Protein AF-A0A2E1U3U9-F1 (afdb_monomer_lite)

Sequence (59 aa):
MTTHPTGRNTKNVGINMKLDMAEELERRANSMQLSMGAYCKIILCEWIRSGKKLRLEEK

pLDDT: mean 80.01, std 14.52, range [41.0, 94.19]

Radius of gyration: 12.53 Å; chains: 1; bounding box: 29×25×32 Å

Secondary structure (DSSP, 8-state):
--PPPSSTTPPP------HHHHHHHHHHHHHTT--HHHHHHHHHHHHHHH-S-------

Foldseek 3Di:
DDDDAPDDPDDDDDDDDDPVVVVVLCVVCVVVVHDSVVSVVVQVVCCVVVVDDDDPDDD

Structure (mmCIF, N/CA/C/O backbone):
data_AF-A0A2E1U3U9-F1
#
_entry.id   AF-A0A2E1U3U9-F1
#
loop_
_atom_site.group_PDB
_atom_site.id
_atom_site.type_symbol
_atom_site.label_atom_id
_atom_site.label_alt_id
_atom_site.label_comp_id
_atom_site.label_asym_id
_atom_site.label_entity_id
_atom_site.label_seq_id
_atom_site.pdbx_PDB_ins_code
_atom_site.Cartn_x
_atom_site.Cartn_y
_atom_site.Cartn_z
_atom_site.occupancy
_atom_site.B_iso_or_equiv
_atom_site.auth_seq_id
_atom_site.auth_comp_id
_atom_site.auth_asym_id
_atom_site.auth_atom_id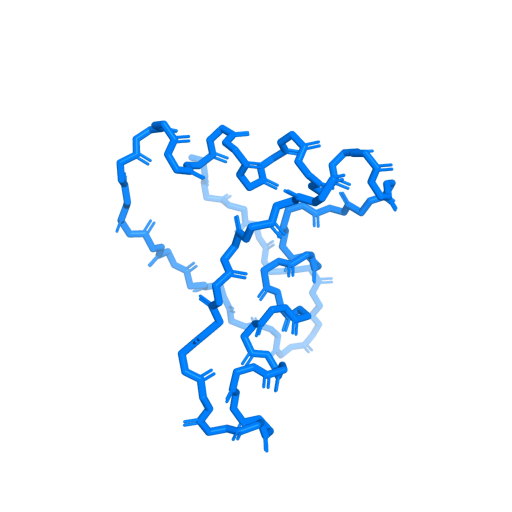
_atom_site.pdbx_PDB_model_num
ATOM 1 N N . MET A 1 1 ? -3.086 -2.066 -18.367 1.00 44.16 1 MET A N 1
ATOM 2 C CA . MET A 1 1 ? -1.689 -2.018 -18.851 1.00 44.16 1 MET A CA 1
ATOM 3 C C . MET A 1 1 ? -0.856 -2.980 -18.026 1.00 44.16 1 MET A C 1
ATOM 5 O O . MET A 1 1 ? -0.892 -2.887 -16.806 1.00 44.16 1 MET A O 1
ATOM 9 N N . THR A 1 2 ? -0.161 -3.923 -18.658 1.00 41.00 2 THR A N 1
ATOM 10 C CA . THR A 1 2 ? 0.734 -4.857 -17.962 1.00 41.00 2 THR A CA 1
ATOM 11 C C . THR A 1 2 ? 2.042 -4.126 -17.680 1.00 41.00 2 THR A C 1
ATOM 13 O O . THR A 1 2 ? 2.823 -3.875 -18.592 1.00 41.00 2 THR A O 1
ATOM 16 N N . THR A 1 3 ? 2.260 -3.699 -16.440 1.00 58.47 3 THR A N 1
ATOM 17 C CA . THR A 1 3 ? 3.541 -3.118 -16.029 1.00 58.47 3 THR A CA 1
ATOM 18 C C . THR A 1 3 ? 4.539 -4.251 -15.801 1.00 58.47 3 THR A C 1
ATOM 20 O O . THR A 1 3 ? 4.171 -5.310 -15.292 1.00 58.47 3 THR A O 1
ATOM 23 N N . HIS A 1 4 ? 5.794 -4.076 -16.217 1.00 55.47 4 HIS A N 1
ATOM 24 C CA . HIS A 1 4 ? 6.867 -5.013 -15.881 1.00 55.47 4 HIS A CA 1
ATOM 25 C C . HIS A 1 4 ? 7.256 -4.852 -14.401 1.00 55.47 4 HIS A C 1
ATOM 27 O O . HIS A 1 4 ? 7.121 -3.752 -13.857 1.00 55.47 4 HIS A O 1
ATOM 33 N N . PRO A 1 5 ? 7.705 -5.916 -13.713 1.00 56.94 5 PRO A N 1
ATOM 34 C CA . PRO A 1 5 ? 8.105 -5.811 -12.316 1.00 56.94 5 PRO A CA 1
ATOM 35 C C . PRO A 1 5 ? 9.299 -4.865 -12.172 1.00 56.94 5 PRO A C 1
ATOM 37 O O . PRO A 1 5 ? 10.299 -4.996 -12.872 1.00 56.94 5 PRO A O 1
ATOM 40 N N . THR A 1 6 ? 9.205 -3.908 -11.253 1.00 63.81 6 THR A N 1
ATOM 41 C CA . THR A 1 6 ? 10.199 -2.839 -11.053 1.00 63.81 6 THR A CA 1
ATOM 42 C C . THR A 1 6 ? 11.502 -3.294 -10.376 1.00 63.81 6 THR A C 1
ATOM 44 O O . THR A 1 6 ? 12.374 -2.466 -10.133 1.00 63.81 6 THR A O 1
ATOM 47 N N . GLY A 1 7 ? 11.684 -4.587 -10.071 1.00 62.00 7 GLY A N 1
ATOM 48 C CA . GLY A 1 7 ? 12.881 -5.091 -9.390 1.00 62.00 7 GLY A CA 1
ATOM 49 C C . GLY A 1 7 ? 13.157 -6.581 -9.610 1.00 62.00 7 GLY A C 1
ATOM 50 O O . GLY A 1 7 ? 12.263 -7.373 -9.903 1.00 62.00 7 GLY A O 1
ATOM 51 N N . ARG A 1 8 ? 14.423 -6.988 -9.449 1.00 60.66 8 ARG A N 1
ATOM 52 C CA . ARG A 1 8 ? 14.833 -8.400 -9.524 1.00 60.66 8 ARG A CA 1
ATOM 53 C C . ARG A 1 8 ? 14.097 -9.175 -8.414 1.00 60.66 8 ARG A C 1
ATOM 55 O O . ARG A 1 8 ? 14.180 -8.789 -7.253 1.00 60.66 8 ARG A O 1
ATOM 62 N N . ASN A 1 9 ? 13.368 -10.234 -8.776 1.00 72.19 9 ASN A N 1
ATOM 63 C CA . ASN A 1 9 ? 12.485 -11.033 -7.903 1.00 72.19 9 ASN A CA 1
ATOM 64 C C . ASN A 1 9 ? 11.191 -10.355 -7.401 1.00 72.19 9 ASN A C 1
ATOM 66 O O . ASN A 1 9 ? 10.578 -10.861 -6.459 1.00 72.19 9 ASN A O 1
ATOM 70 N N . THR A 1 10 ? 10.717 -9.263 -8.012 1.00 74.62 10 THR A N 1
ATOM 71 C CA . THR A 1 10 ? 9.372 -8.749 -7.701 1.00 74.62 10 THR A CA 1
ATOM 72 C C . THR A 1 10 ? 8.304 -9.450 -8.544 1.00 74.62 10 THR A C 1
ATOM 74 O O . THR A 1 10 ? 8.482 -9.698 -9.735 1.00 74.62 10 THR A O 1
ATOM 77 N N . LYS A 1 11 ? 7.182 -9.814 -7.911 1.00 80.19 11 LYS A N 1
ATOM 78 C CA . LYS A 1 11 ? 5.995 -10.344 -8.593 1.00 80.19 11 LYS A CA 1
ATOM 79 C C . LYS A 1 11 ? 4.946 -9.246 -8.666 1.00 80.19 11 LYS A C 1
ATOM 81 O O . LYS A 1 11 ? 4.663 -8.604 -7.656 1.00 80.19 11 LYS A O 1
ATOM 86 N N . ASN A 1 12 ? 4.354 -9.068 -9.840 1.00 80.62 12 ASN A N 1
ATOM 87 C CA . ASN A 1 12 ? 3.236 -8.152 -10.004 1.00 80.62 12 ASN A CA 1
ATOM 88 C C . ASN A 1 12 ? 1.942 -8.862 -9.620 1.00 80.62 12 ASN A C 1
ATOM 90 O O . ASN A 1 12 ? 1.686 -9.983 -10.059 1.00 80.62 12 ASN A O 1
ATOM 94 N N . VAL A 1 13 ? 1.142 -8.203 -8.788 1.00 80.44 13 VAL A N 1
ATOM 95 C CA . VAL A 1 13 ? -0.165 -8.692 -8.350 1.00 80.44 13 VAL A CA 1
ATOM 96 C C . VAL A 1 13 ? -1.211 -7.731 -8.891 1.00 80.44 13 VAL A C 1
ATOM 98 O O . VAL A 1 13 ? -1.210 -6.552 -8.545 1.00 80.44 13 VAL A O 1
ATOM 101 N N . GLY A 1 14 ? -2.083 -8.235 -9.761 1.00 82.75 14 GLY A N 1
ATOM 102 C CA . GLY A 1 14 ? -3.275 -7.510 -10.182 1.00 82.75 14 GLY A CA 1
ATOM 103 C C . GLY A 1 14 ? -4.361 -7.658 -9.124 1.00 82.75 14 GLY A C 1
ATOM 104 O O . GLY A 1 14 ? -4.647 -8.770 -8.687 1.00 82.75 14 GLY A O 1
ATOM 105 N N . ILE A 1 15 ? -4.961 -6.545 -8.715 1.00 82.25 15 ILE A N 1
ATOM 106 C CA . ILE A 1 15 ? -6.072 -6.526 -7.764 1.00 82.25 15 ILE A CA 1
ATOM 107 C C . ILE A 1 15 ? -7.269 -5.929 -8.489 1.00 82.25 15 ILE A C 1
ATOM 109 O O . ILE A 1 15 ? -7.183 -4.816 -9.004 1.00 82.25 15 ILE A O 1
ATOM 113 N N . ASN A 1 16 ? -8.375 -6.670 -8.536 1.00 88.12 16 ASN A N 1
ATOM 114 C CA . ASN A 1 16 ? -9.630 -6.124 -9.030 1.00 88.12 16 ASN A CA 1
ATOM 115 C C . ASN A 1 16 ? -10.308 -5.329 -7.907 1.00 88.12 16 ASN A C 1
ATOM 117 O O . ASN A 1 16 ? -10.520 -5.859 -6.815 1.00 88.12 16 ASN A O 1
ATOM 121 N N . MET A 1 17 ? -10.631 -4.067 -8.165 1.00 87.94 17 MET A N 1
ATOM 122 C CA . MET A 1 17 ? -11.300 -3.182 -7.215 1.00 87.94 17 MET A CA 1
ATOM 123 C C . MET A 1 17 ? -12.193 -2.192 -7.956 1.00 87.94 17 MET A C 1
ATOM 125 O O . MET A 1 17 ? -12.084 -2.027 -9.170 1.00 87.94 17 MET A O 1
ATOM 129 N N . LYS A 1 18 ? -13.090 -1.537 -7.219 1.00 93.56 18 LYS A N 1
ATOM 130 C CA . LYS A 1 18 ? -13.907 -0.460 -7.775 1.00 93.56 18 LYS A CA 1
ATOM 131 C C . LYS A 1 18 ? -13.032 0.748 -8.139 1.00 93.56 18 LYS A C 1
ATOM 133 O O . LYS A 1 18 ? -12.009 0.985 -7.497 1.00 93.56 18 LYS A O 1
ATOM 138 N N . LEU A 1 19 ? -13.449 1.488 -9.167 1.00 91.06 19 LEU A N 1
ATOM 139 C CA . LEU A 1 19 ? -12.703 2.633 -9.698 1.00 91.06 19 LEU A CA 1
ATOM 140 C C . LEU A 1 19 ? -12.523 3.743 -8.653 1.00 91.06 19 LEU A C 1
ATOM 142 O O . LEU A 1 19 ? -11.416 4.234 -8.484 1.00 91.06 19 LEU A O 1
ATOM 146 N N . ASP A 1 20 ? -13.578 4.051 -7.900 1.00 92.31 20 ASP A N 1
ATOM 147 C CA . ASP A 1 20 ? -13.574 5.040 -6.814 1.00 92.31 20 ASP A CA 1
ATOM 148 C C . ASP A 1 20 ? -12.483 4.767 -5.761 1.00 92.31 20 ASP A C 1
ATOM 150 O O . ASP A 1 20 ? -11.769 5.669 -5.330 1.00 92.31 20 ASP A O 1
ATOM 154 N N . MET A 1 21 ? -12.298 3.502 -5.380 1.00 90.00 21 MET A N 1
ATOM 155 C CA . MET A 1 21 ? -11.229 3.097 -4.468 1.00 90.00 21 MET A CA 1
ATOM 156 C C . MET A 1 21 ? -9.844 3.232 -5.102 1.00 90.00 21 MET A C 1
ATOM 158 O O . MET A 1 21 ? -8.897 3.596 -4.407 1.00 90.00 21 MET A O 1
ATOM 162 N N . ALA A 1 22 ? -9.705 2.930 -6.395 1.00 90.38 22 ALA A N 1
ATOM 163 C CA . ALA A 1 22 ? -8.432 3.073 -7.093 1.00 90.38 22 ALA A CA 1
ATOM 164 C C . ALA A 1 22 ? -8.012 4.549 -7.194 1.00 90.38 22 ALA A C 1
ATOM 166 O O . ALA A 1 22 ? -6.865 4.873 -6.891 1.00 90.38 22 ALA A O 1
ATOM 167 N N . GLU A 1 23 ? -8.948 5.435 -7.535 1.00 92.56 23 GLU A N 1
ATOM 168 C CA . GLU A 1 23 ? -8.729 6.884 -7.603 1.00 92.56 23 GLU A CA 1
ATOM 169 C C . GLU A 1 23 ? -8.356 7.464 -6.237 1.00 92.56 23 GLU A C 1
ATOM 171 O O . GLU A 1 23 ? -7.429 8.265 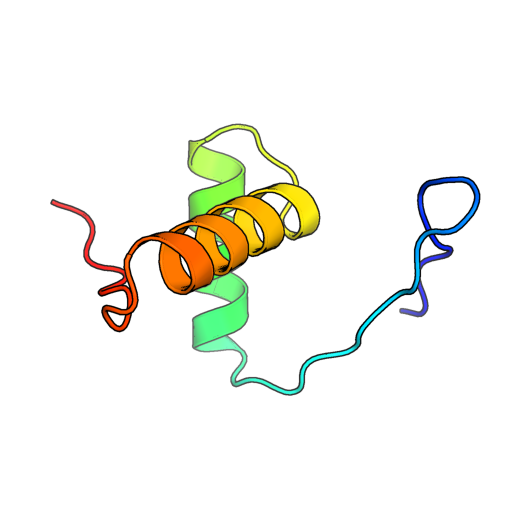-6.132 1.00 92.56 23 GLU A O 1
ATOM 176 N N . GLU A 1 24 ? -9.012 7.018 -5.164 1.00 91.31 24 GLU A N 1
ATOM 177 C CA . GLU A 1 24 ? -8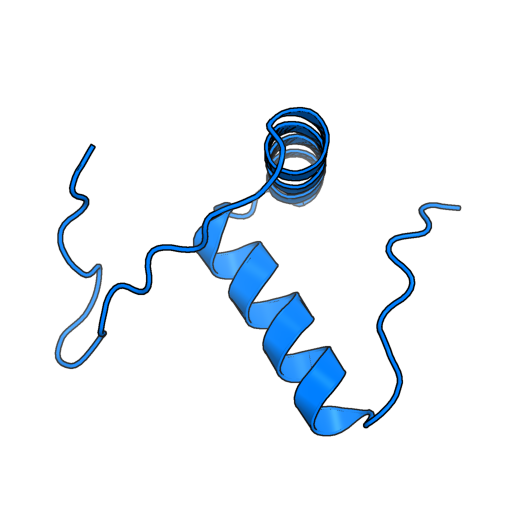.680 7.469 -3.813 1.00 91.31 24 GLU A CA 1
ATOM 178 C C . GLU A 1 24 ? -7.274 7.022 -3.380 1.00 91.31 24 GLU A C 1
ATOM 180 O O . GLU A 1 24 ? -6.517 7.802 -2.796 1.00 91.31 24 GLU A O 1
ATOM 185 N N . LEU A 1 25 ? -6.881 5.784 -3.701 1.00 90.25 25 LEU A N 1
ATOM 186 C CA . LEU A 1 25 ? -5.520 5.298 -3.455 1.00 90.25 25 LEU A CA 1
ATOM 187 C C . LEU A 1 25 ? -4.478 6.103 -4.244 1.00 90.25 25 LEU A C 1
ATOM 189 O O . LEU A 1 25 ? -3.414 6.412 -3.707 1.00 90.25 25 LEU A O 1
ATOM 193 N N . GLU A 1 26 ? -4.771 6.451 -5.496 1.00 91.25 26 GLU A N 1
ATOM 194 C CA . GLU A 1 26 ? -3.897 7.272 -6.335 1.00 91.25 26 GLU A CA 1
ATOM 195 C C . GLU A 1 26 ? -3.787 8.709 -5.809 1.00 91.25 26 GLU A C 1
ATOM 197 O O . GLU A 1 26 ? -2.677 9.225 -5.665 1.00 91.25 26 GLU A O 1
ATOM 202 N N . ARG A 1 27 ? -4.909 9.334 -5.430 1.00 94.19 27 ARG A N 1
ATOM 203 C CA . ARG A 1 27 ? -4.948 10.682 -4.843 1.00 94.19 27 ARG A CA 1
ATOM 204 C C . ARG A 1 27 ? -4.066 10.777 -3.598 1.00 94.19 27 ARG A C 1
ATOM 206 O O . ARG A 1 27 ? -3.290 11.723 -3.471 1.00 94.19 27 ARG A O 1
ATOM 213 N N . ARG A 1 28 ? -4.151 9.792 -2.699 1.00 90.31 28 ARG A N 1
ATOM 214 C CA . ARG A 1 28 ? -3.345 9.752 -1.467 1.00 90.31 28 ARG A CA 1
ATOM 215 C C . ARG A 1 28 ? -1.884 9.419 -1.713 1.00 90.31 28 ARG A C 1
ATOM 217 O O . ARG A 1 28 ? -1.004 10.004 -1.089 1.00 90.31 28 ARG A O 1
ATOM 224 N N . ALA A 1 29 ? -1.602 8.500 -2.634 1.00 92.50 29 ALA A N 1
ATOM 225 C CA . ALA A 1 29 ? -0.227 8.237 -3.034 1.00 92.50 29 ALA A CA 1
ATOM 226 C C . ALA A 1 29 ? 0.425 9.527 -3.561 1.00 92.50 29 ALA A C 1
ATOM 228 O O . ALA A 1 29 ? 1.513 9.892 -3.115 1.00 92.50 29 ALA A O 1
ATOM 229 N N . ASN A 1 30 ? -0.292 10.272 -4.408 1.00 93.31 30 ASN A N 1
ATOM 230 C CA . ASN A 1 30 ? 0.162 11.547 -4.955 1.00 93.31 30 ASN A CA 1
ATOM 231 C C . ASN A 1 30 ? 0.336 12.632 -3.881 1.00 93.31 30 ASN A C 1
ATOM 233 O O . ASN A 1 30 ? 1.341 13.342 -3.913 1.00 93.31 30 ASN A O 1
ATOM 237 N N . SER A 1 31 ? -0.574 12.746 -2.904 1.00 93.44 31 SER A N 1
ATOM 238 C CA . SER A 1 31 ? -0.434 13.723 -1.807 1.00 93.44 31 SER A CA 1
ATOM 239 C C . SER A 1 31 ? 0.806 13.467 -0.941 1.00 93.44 31 SER A C 1
ATOM 241 O O . SER A 1 31 ? 1.394 14.406 -0.408 1.00 93.44 31 SER A O 1
ATOM 243 N N . MET A 1 32 ? 1.252 12.210 -0.862 1.00 89.62 32 MET A N 1
ATOM 244 C CA . MET A 1 32 ? 2.466 11.789 -0.158 1.00 89.62 32 MET A CA 1
ATOM 245 C C . MET A 1 32 ? 3.713 11.721 -1.055 1.00 89.62 32 MET A C 1
ATOM 247 O O . MET A 1 32 ? 4.765 11.292 -0.586 1.00 89.62 32 MET A O 1
ATOM 251 N N . GLN A 1 33 ? 3.617 12.123 -2.330 1.00 91.69 33 GLN A N 1
ATOM 252 C CA . GLN A 1 33 ? 4.690 12.006 -3.331 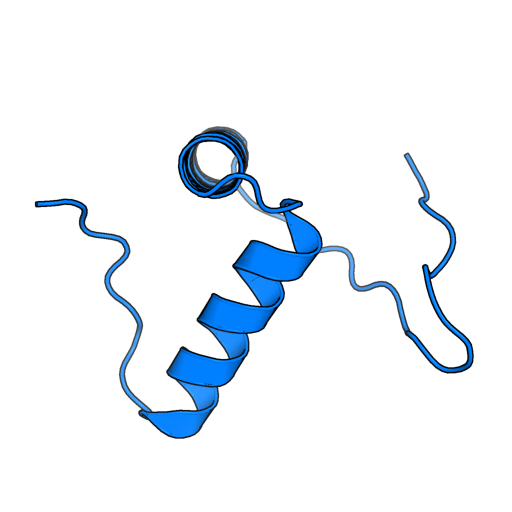1.00 91.69 33 GLN A CA 1
ATOM 253 C C . GLN A 1 33 ? 5.213 10.565 -3.505 1.00 91.69 33 GLN A C 1
ATOM 255 O O . GLN A 1 33 ? 6.396 10.327 -3.756 1.00 91.69 33 GLN A O 1
ATOM 260 N N . LEU A 1 34 ? 4.326 9.580 -3.367 1.00 89.50 34 LEU A N 1
ATOM 261 C CA . LEU A 1 34 ? 4.615 8.158 -3.523 1.00 89.50 34 LEU A CA 1
ATOM 262 C C . LEU A 1 34 ? 3.995 7.618 -4.811 1.00 89.50 34 LEU A C 1
ATOM 264 O O . LEU A 1 34 ? 2.948 8.071 -5.263 1.00 89.50 34 LEU A O 1
ATOM 268 N N . SER A 1 35 ? 4.594 6.563 -5.369 1.00 90.19 35 SER A N 1
ATOM 269 C CA . SER A 1 35 ? 3.897 5.770 -6.383 1.00 90.19 35 SER A CA 1
ATOM 270 C C . SER A 1 35 ? 2.763 4.968 -5.740 1.00 90.19 35 SER A C 1
ATOM 272 O O . SER A 1 35 ? 2.890 4.501 -4.603 1.00 90.19 35 SER A O 1
ATOM 274 N N . MET A 1 36 ? 1.682 4.728 -6.487 1.00 88.38 36 MET A N 1
ATOM 275 C CA . MET A 1 36 ? 0.548 3.922 -6.015 1.00 88.38 36 MET A CA 1
ATOM 276 C C . MET A 1 36 ? 0.996 2.542 -5.498 1.00 88.38 36 MET A C 1
ATOM 278 O O . MET A 1 36 ? 0.549 2.086 -4.450 1.00 88.38 36 MET A O 1
ATOM 282 N N . GLY A 1 37 ? 1.951 1.897 -6.179 1.00 87.69 37 GLY A N 1
A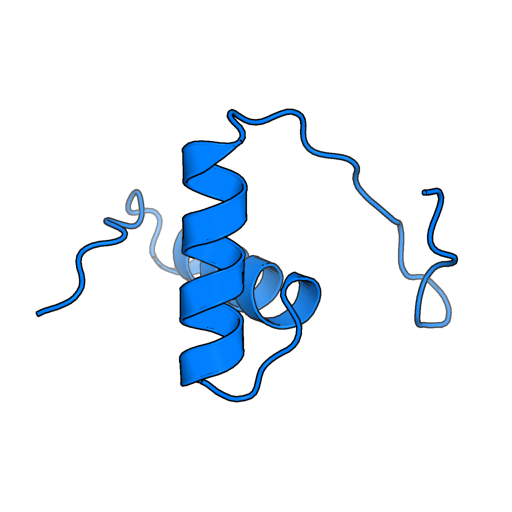TOM 283 C CA . GLY A 1 37 ? 2.515 0.617 -5.740 1.00 87.69 37 GLY A CA 1
ATOM 284 C C . GLY A 1 37 ? 3.281 0.702 -4.414 1.00 87.69 37 GLY A C 1
ATOM 285 O O . GLY A 1 37 ? 3.156 -0.194 -3.577 1.00 87.69 37 GLY A O 1
ATOM 286 N N . ALA A 1 38 ? 4.047 1.776 -4.189 1.00 88.25 38 ALA A N 1
ATOM 287 C CA . ALA A 1 38 ? 4.748 1.995 -2.923 1.00 88.25 38 ALA A CA 1
ATOM 288 C C . ALA A 1 38 ? 3.761 2.267 -1.780 1.00 88.25 38 ALA A C 1
ATOM 290 O O . ALA A 1 38 ? 3.885 1.674 -0.708 1.00 88.25 38 ALA A O 1
ATOM 291 N N . TYR A 1 39 ? 2.747 3.092 -2.039 1.00 90.62 39 TYR A N 1
ATOM 292 C CA . TYR A 1 39 ? 1.686 3.398 -1.085 1.00 90.62 39 TYR A CA 1
ATOM 293 C C . TYR A 1 39 ? 0.904 2.142 -0.673 1.00 90.62 39 TYR A C 1
ATOM 295 O O . TYR A 1 39 ? 0.818 1.822 0.515 1.00 90.62 39 TYR A O 1
ATOM 303 N N . CYS A 1 40 ? 0.442 1.348 -1.646 1.00 89.12 40 CYS A N 1
ATOM 304 C CA . CYS A 1 40 ? -0.225 0.071 -1.390 1.00 89.12 40 CYS A CA 1
ATOM 305 C C . CYS A 1 40 ? 0.662 -0.892 -0.588 1.00 89.12 40 CYS A C 1
ATOM 307 O O . CYS A 1 40 ? 0.179 -1.555 0.327 1.00 89.12 40 CYS A O 1
ATOM 309 N N . LYS A 1 41 ? 1.968 -0.954 -0.879 1.00 88.50 41 LYS A N 1
ATOM 310 C CA . LYS A 1 41 ? 2.906 -1.793 -0.121 1.00 88.50 41 LYS A CA 1
ATOM 311 C C . LYS A 1 41 ? 3.005 -1.366 1.345 1.00 88.50 41 LYS A C 1
ATOM 313 O O . LYS A 1 41 ? 2.997 -2.232 2.214 1.00 88.50 41 LYS A O 1
ATOM 318 N N . ILE A 1 42 ? 3.087 -0.064 1.623 1.00 89.44 42 ILE A N 1
ATOM 319 C CA . ILE A 1 42 ? 3.150 0.467 2.994 1.00 89.44 42 ILE A CA 1
ATOM 320 C C . ILE A 1 42 ? 1.886 0.082 3.764 1.00 89.44 42 ILE A C 1
ATOM 322 O O . ILE A 1 42 ? 1.989 -0.525 4.827 1.00 89.44 42 ILE A O 1
ATOM 326 N N . ILE A 1 43 ? 0.709 0.347 3.191 1.00 88.31 43 ILE A N 1
ATOM 327 C CA . ILE A 1 43 ? -0.585 -0.004 3.792 1.00 88.31 43 ILE A CA 1
ATOM 328 C C . ILE A 1 43 ? -0.654 -1.505 4.079 1.00 88.31 43 ILE A C 1
ATOM 330 O O . ILE A 1 43 ? -0.945 -1.913 5.197 1.00 88.31 43 ILE A O 1
ATOM 334 N N . LEU A 1 44 ? -0.353 -2.357 3.101 1.00 87.56 44 LEU A N 1
ATOM 335 C CA . LEU A 1 44 ? -0.431 -3.805 3.299 1.00 87.56 44 LEU A CA 1
ATOM 336 C C . LEU A 1 44 ? 0.558 -4.294 4.369 1.00 87.56 44 LEU A C 1
ATOM 338 O O . LEU A 1 44 ? 0.196 -5.140 5.186 1.00 87.56 44 LEU A O 1
ATOM 342 N N . CYS A 1 45 ? 1.774 -3.744 4.418 1.00 88.88 45 CYS A N 1
ATOM 343 C CA . CYS A 1 45 ? 2.742 -4.060 5.470 1.00 88.88 45 CYS A CA 1
ATOM 344 C C . CYS A 1 45 ? 2.253 -3.632 6.861 1.00 88.88 45 CYS A C 1
ATOM 346 O O . CYS A 1 45 ? 2.384 -4.407 7.809 1.00 88.88 45 CYS A O 1
ATOM 348 N N . GLU A 1 46 ? 1.677 -2.438 6.995 1.00 87.25 46 GLU A N 1
ATOM 349 C CA . GLU A 1 46 ? 1.106 -1.959 8.260 1.00 87.25 46 GLU A CA 1
ATOM 350 C C . GLU A 1 46 ? -0.100 -2.798 8.697 1.00 87.25 46 GLU A C 1
ATOM 352 O O . GLU A 1 46 ? -0.259 -3.109 9.880 1.00 87.25 46 GLU A O 1
ATOM 357 N N . TRP A 1 47 ? -0.921 -3.253 7.748 1.00 85.81 47 TRP A N 1
ATOM 358 C CA . TRP A 1 47 ? -2.021 -4.168 8.037 1.00 85.81 47 TRP A CA 1
ATOM 359 C C . TRP A 1 47 ? -1.516 -5.508 8.583 1.00 85.81 47 TRP A C 1
ATOM 361 O O . TRP A 1 47 ? -1.982 -5.958 9.630 1.00 85.81 47 TRP A O 1
ATOM 371 N N . ILE A 1 48 ? -0.524 -6.109 7.917 1.00 88.12 48 ILE A N 1
ATOM 372 C CA . ILE A 1 48 ? 0.093 -7.375 8.340 1.00 88.12 48 ILE A CA 1
ATOM 373 C C . ILE A 1 48 ? 0.720 -7.240 9.733 1.00 88.12 48 ILE A C 1
ATOM 375 O O . ILE A 1 48 ? 0.562 -8.131 10.563 1.00 88.12 48 ILE A O 1
ATOM 379 N N . ARG A 1 49 ? 1.416 -6.129 10.006 1.00 87.81 49 ARG A N 1
ATOM 380 C CA . ARG A 1 49 ? 2.079 -5.885 11.297 1.00 87.81 49 ARG A CA 1
ATOM 381 C C . ARG A 1 49 ? 1.095 -5.638 12.434 1.00 87.81 49 ARG A C 1
ATOM 383 O O . ARG A 1 49 ? 1.305 -6.134 13.535 1.00 87.81 49 ARG A O 1
ATOM 390 N N . SER A 1 50 ? 0.050 -4.852 12.187 1.00 88.38 50 SER A N 1
ATOM 391 C CA . SER A 1 50 ? -0.908 -4.460 13.226 1.00 88.38 50 SER A CA 1
ATOM 392 C C . SER A 1 50 ? -1.973 -5.521 13.503 1.00 88.38 50 SER A C 1
ATOM 394 O O . SER A 1 50 ? -2.575 -5.505 14.577 1.00 88.38 50 SER A O 1
ATOM 396 N N . GLY A 1 51 ? -2.267 -6.394 12.531 1.00 83.62 51 GLY A N 1
ATOM 397 C CA . GLY A 1 51 ? -3.382 -7.345 12.587 1.00 83.62 51 GLY A CA 1
ATOM 398 C C . GLY A 1 51 ? -4.767 -6.680 12.606 1.00 83.62 51 GLY A C 1
ATOM 399 O O . GLY A 1 51 ? -5.782 -7.361 12.736 1.00 83.62 51 GLY A O 1
ATOM 400 N N . LYS A 1 52 ? -4.838 -5.348 12.479 1.00 75.19 52 LYS A N 1
ATOM 401 C CA . LYS A 1 52 ? -6.073 -4.561 12.542 1.00 75.19 52 LYS A CA 1
ATOM 402 C C . LYS A 1 52 ? -6.416 -4.060 11.156 1.00 75.19 52 LYS A C 1
ATOM 404 O O . LYS A 1 52 ? -5.589 -3.419 10.522 1.00 75.19 52 LYS A O 1
ATOM 409 N N . LYS A 1 53 ? -7.648 -4.305 10.697 1.00 71.50 53 LYS A N 1
ATOM 410 C CA . LYS A 1 53 ? -8.135 -3.784 9.412 1.00 71.50 53 LYS A CA 1
ATOM 411 C C . LYS A 1 53 ? -7.876 -2.275 9.343 1.00 71.50 53 LYS A C 1
ATOM 413 O O . LYS A 1 53 ? -8.409 -1.527 10.163 1.00 71.50 53 LYS A O 1
ATOM 418 N N . LEU A 1 54 ? -7.048 -1.852 8.387 1.00 65.25 54 LEU A N 1
ATOM 419 C CA . LEU A 1 54 ? -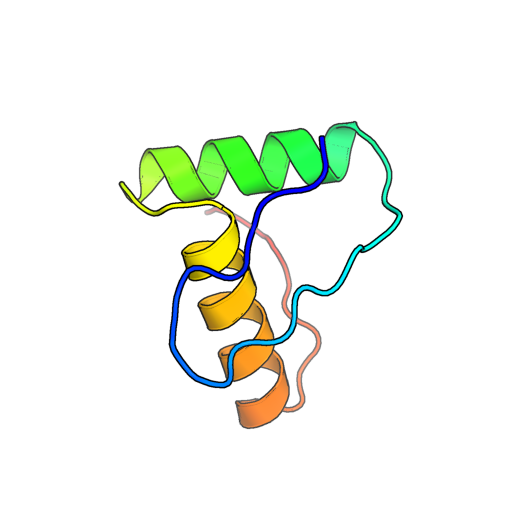6.715 -0.443 8.218 1.00 65.25 54 LEU A CA 1
ATOM 420 C C . LEU A 1 54 ? -7.974 0.332 7.837 1.00 65.25 54 LEU A C 1
ATOM 422 O O . LEU A 1 54 ? -8.665 -0.012 6.876 1.00 65.25 54 LEU A O 1
ATOM 426 N N . ARG A 1 55 ? -8.276 1.368 8.619 1.00 64.88 55 ARG A N 1
ATOM 427 C CA . ARG A 1 55 ? -9.274 2.370 8.260 1.00 64.88 55 ARG A CA 1
ATOM 428 C C . ARG A 1 55 ? -8.562 3.434 7.445 1.00 64.88 55 ARG A C 1
ATOM 430 O O . ARG A 1 55 ? -7.675 4.111 7.952 1.00 64.88 55 ARG A O 1
ATOM 437 N N . LEU A 1 56 ? -8.922 3.533 6.170 1.00 59.94 56 LEU A N 1
ATOM 438 C CA . LEU A 1 56 ? -8.421 4.553 5.251 1.00 59.94 56 LEU A CA 1
ATOM 439 C C . LEU A 1 56 ? -9.123 5.893 5.533 1.00 59.94 56 LEU A C 1
ATOM 441 O O . LEU A 1 56 ? -9.693 6.500 4.636 1.00 59.94 56 LEU A O 1
ATOM 445 N N . GLU A 1 57 ? -9.112 6.364 6.774 1.00 60.78 57 GLU A N 1
ATOM 446 C CA . GLU A 1 57 ? -9.720 7.642 7.160 1.00 60.78 57 GLU A CA 1
ATOM 447 C C . GLU A 1 57 ? -8.618 8.717 7.163 1.00 60.78 57 GLU A C 1
ATOM 449 O O . GLU A 1 57 ? -7.605 8.558 7.842 1.00 60.78 57 GLU A O 1
ATOM 454 N N . GLU A 1 58 ? -8.768 9.772 6.355 1.00 52.38 58 GLU A N 1
ATOM 455 C CA . GLU A 1 58 ? -7.986 11.011 6.507 1.00 52.38 58 GLU A CA 1
ATOM 456 C C . GLU A 1 58 ? -8.662 11.879 7.583 1.00 52.38 58 GLU A C 1
ATOM 458 O O . GLU A 1 58 ? -9.891 11.892 7.672 1.00 52.38 58 GLU A O 1
ATOM 463 N N . LYS A 1 59 ? -7.867 12.549 8.426 1.00 44.16 59 LYS A N 1
ATOM 464 C CA . LYS A 1 59 ? -8.349 13.556 9.383 1.00 44.16 59 LYS A CA 1
ATOM 465 C C . LYS A 1 59 ? -8.291 14.944 8.769 1.00 44.16 59 LYS A C 1
ATOM 467 O O . LYS A 1 59 ? -7.285 15.210 8.077 1.00 44.16 59 LYS A O 1
#